Protein AF-A0A958CSN8-F1 (afdb_monomer)

Mean predicted aligned error: 5.69 Å

Sequence (60 aa):
MALRIDELFGVREDLAAKLREAGLTDSDKLLAATATPHQRAEVASKLGVDTKEVLELANR

Radius of gyration: 9.88 Å; Cα contacts (8 Å, |Δi|>4): 59; chains: 1; bounding box: 26×24×22 Å

Secondary structure (DSSP, 8-state):
---BHHHHHTT-HHHHHHHHHTT--BHHHHHHHTSSHHHHHHHHHHHTS-HHHHHHHHT-

Structure (mmCIF, N/CA/C/O backbone):
data_AF-A0A958CSN8-F1
#
_entry.id   AF-A0A958CSN8-F1
#
loop_
_atom_site.group_PDB
_atom_site.id
_atom_site.type_symbol
_atom_site.label_atom_id
_atom_site.label_alt_id
_atom_site.label_comp_id
_atom_site.label_asym_id
_atom_site.label_entity_id
_atom_site.label_seq_id
_atom_site.pdbx_PDB_ins_code
_atom_site.Cartn_x
_atom_site.Cartn_y
_atom_site.Cartn_z
_atom_site.occupancy
_atom_site.B_iso_or_equiv
_atom_site.auth_seq_id
_atom_site.auth_comp_id
_atom_site.auth_asym_id
_atom_site.auth_atom_id
_atom_site.pdbx_PDB_model_num
ATOM 1 N N . MET A 1 1 ? 17.931 -4.049 0.657 1.00 50.97 1 MET A N 1
ATOM 2 C CA . MET A 1 1 ? 18.154 -5.134 -0.322 1.00 50.97 1 MET A CA 1
ATOM 3 C C . MET A 1 1 ? 16.830 -5.305 -1.039 1.00 50.97 1 MET A C 1
ATOM 5 O O . MET A 1 1 ? 15.857 -5.620 -0.372 1.00 50.97 1 MET A O 1
ATOM 9 N N . ALA A 1 2 ? 16.746 -4.957 -2.324 1.00 57.06 2 ALA A N 1
ATOM 10 C CA . ALA A 1 2 ? 15.472 -4.969 -3.036 1.00 57.06 2 ALA A CA 1
ATOM 11 C C . ALA A 1 2 ? 15.108 -6.414 -3.405 1.00 57.06 2 ALA A C 1
ATOM 13 O O . ALA A 1 2 ? 15.700 -6.995 -4.312 1.00 57.06 2 ALA A O 1
ATOM 14 N N . LEU A 1 3 ? 14.172 -7.000 -2.658 1.00 67.62 3 LEU A N 1
ATOM 15 C CA . LEU A 1 3 ? 13.535 -8.267 -3.011 1.00 67.62 3 LEU A CA 1
ATOM 16 C C . LEU A 1 3 ? 12.483 -8.013 -4.090 1.00 67.62 3 LEU A C 1
ATOM 18 O O . LEU A 1 3 ? 11.775 -7.000 -4.054 1.00 67.62 3 LEU A O 1
ATOM 22 N N . ARG A 1 4 ? 12.381 -8.927 -5.058 1.00 72.56 4 ARG A N 1
ATOM 23 C CA . ARG A 1 4 ? 11.310 -8.866 -6.055 1.00 72.56 4 ARG A CA 1
ATOM 24 C C . ARG A 1 4 ? 9.977 -9.122 -5.369 1.00 72.56 4 ARG A C 1
ATOM 26 O O . ARG A 1 4 ? 9.887 -9.969 -4.484 1.00 72.56 4 ARG A O 1
ATOM 33 N N . ILE A 1 5 ? 8.931 -8.434 -5.821 1.00 72.19 5 ILE A N 1
ATOM 34 C CA . ILE A 1 5 ? 7.573 -8.650 -5.301 1.00 72.19 5 ILE A CA 1
ATOM 35 C C . ILE A 1 5 ? 7.122 -10.109 -5.450 1.00 72.19 5 ILE A C 1
ATOM 37 O O . ILE A 1 5 ? 6.450 -10.618 -4.564 1.00 72.19 5 ILE A O 1
ATOM 41 N N . ASP A 1 6 ? 7.566 -10.806 -6.497 1.00 66.94 6 ASP A N 1
ATOM 42 C CA . ASP A 1 6 ? 7.345 -12.249 -6.668 1.00 66.94 6 ASP A CA 1
ATOM 43 C C . ASP A 1 6 ? 7.886 -13.088 -5.489 1.00 66.94 6 ASP A C 1
ATOM 45 O O . ASP A 1 6 ? 7.214 -14.008 -5.033 1.00 66.94 6 ASP A O 1
ATOM 49 N N . GLU A 1 7 ? 9.053 -12.748 -4.931 1.00 68.62 7 GLU A N 1
ATOM 50 C CA . GLU A 1 7 ? 9.630 -13.472 -3.784 1.00 68.62 7 GLU A CA 1
ATOM 51 C C . GLU A 1 7 ? 8.993 -13.072 -2.448 1.00 68.62 7 GLU A C 1
ATOM 53 O O . GLU A 1 7 ? 8.891 -13.889 -1.537 1.00 68.62 7 GLU A O 1
ATOM 58 N N . LEU A 1 8 ? 8.536 -11.821 -2.341 1.00 66.81 8 LEU A N 1
ATOM 59 C CA . LEU A 1 8 ? 7.823 -11.298 -1.171 1.00 66.81 8 LEU A CA 1
ATOM 60 C C . LEU A 1 8 ? 6.413 -11.873 -1.046 1.00 66.81 8 LEU A C 1
ATOM 62 O O . LEU A 1 8 ? 5.972 -12.211 0.052 1.00 66.81 8 LEU A O 1
ATOM 66 N N . PHE A 1 9 ? 5.702 -11.974 -2.168 1.00 67.12 9 PHE A N 1
ATOM 67 C CA . PHE A 1 9 ? 4.321 -12.435 -2.188 1.00 67.12 9 PHE A CA 1
ATOM 68 C C . PHE A 1 9 ? 4.194 -13.938 -2.410 1.00 67.12 9 PHE A C 1
ATOM 70 O O . PHE A 1 9 ? 3.145 -14.443 -2.012 1.00 67.12 9 PHE A O 1
ATOM 77 N N . GLY A 1 10 ? 5.215 -14.611 -2.981 1.00 56.31 10 GLY A N 1
ATOM 78 C CA . GLY A 1 10 ? 5.598 -16.046 -2.961 1.00 56.31 10 GLY A CA 1
ATOM 79 C C . GLY A 1 10 ? 4.551 -17.145 -3.224 1.00 56.31 10 GLY A C 1
ATOM 80 O O . GLY A 1 10 ? 4.898 -18.291 -3.480 1.00 56.31 10 GLY A O 1
ATOM 81 N N . VAL A 1 11 ? 3.274 -16.813 -3.117 1.00 52.53 11 VAL A N 1
ATOM 82 C CA . VAL A 1 11 ? 2.084 -17.663 -2.997 1.00 52.53 11 VAL A CA 1
ATOM 83 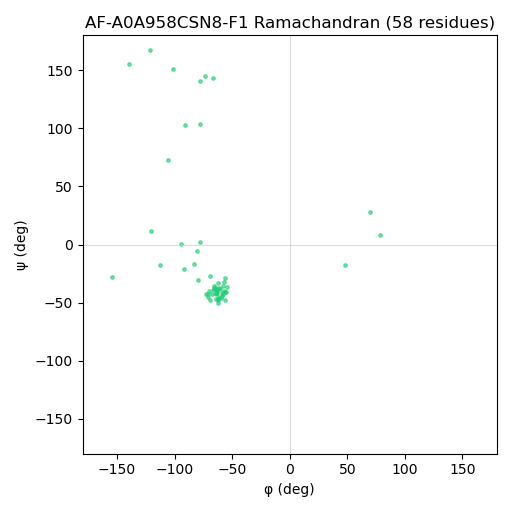C C . VAL A 1 11 ? 0.853 -16.916 -3.526 1.00 52.53 11 VAL A C 1
ATOM 85 O O . VAL A 1 11 ? -0.091 -17.545 -3.990 1.00 52.53 11 VAL A O 1
ATOM 88 N N . ARG A 1 12 ? 0.830 -15.574 -3.476 1.00 65.31 12 ARG A N 1
ATOM 89 C CA . ARG A 1 12 ? -0.292 -14.766 -3.977 1.00 65.31 12 ARG A CA 1
ATOM 90 C C . ARG A 1 12 ? 0.063 -14.079 -5.305 1.00 65.31 12 ARG A C 1
ATOM 92 O O . ARG A 1 12 ? 0.257 -12.864 -5.343 1.00 65.31 12 ARG A O 1
ATOM 99 N N . GLU A 1 13 ? 0.127 -14.854 -6.389 1.00 71.00 13 GLU A N 1
ATOM 100 C CA . GLU A 1 13 ? 0.362 -14.352 -7.761 1.00 71.00 13 GLU A CA 1
ATOM 101 C C . GLU A 1 13 ? -0.641 -13.256 -8.167 1.00 71.00 13 GLU A C 1
ATOM 103 O O . GLU A 1 13 ? -0.257 -12.257 -8.772 1.00 71.00 13 GLU A O 1
ATOM 108 N N . ASP A 1 14 ? -1.901 -13.372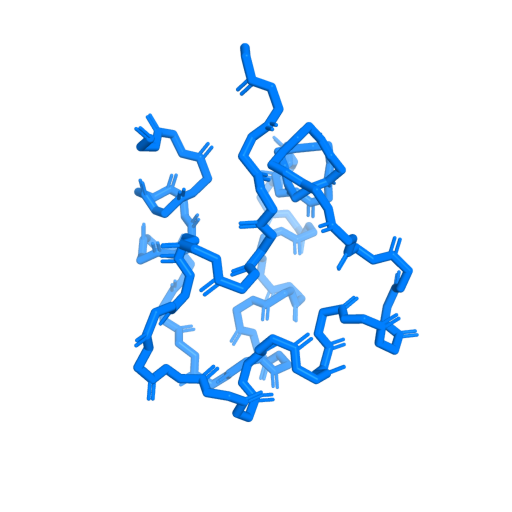 -7.735 1.00 75.12 14 ASP A N 1
ATOM 109 C CA . ASP A 1 14 ? -2.943 -12.350 -7.915 1.00 75.12 14 ASP A CA 1
ATOM 110 C C . ASP A 1 14 ? -2.555 -10.978 -7.337 1.00 75.12 14 ASP A C 1
ATOM 112 O O . ASP A 1 14 ? -2.803 -9.931 -7.941 1.00 75.12 14 ASP A O 1
ATOM 116 N N . LEU A 1 15 ? -1.924 -10.962 -6.158 1.00 73.00 15 LEU A N 1
ATOM 117 C CA . LEU A 1 15 ? -1.462 -9.720 -5.540 1.00 73.00 15 LEU A CA 1
ATOM 118 C C . LEU A 1 15 ? -0.240 -9.162 -6.269 1.00 73.00 15 LEU A C 1
ATOM 120 O O . LEU A 1 15 ? -0.175 -7.958 -6.516 1.00 73.00 15 LEU A O 1
ATOM 124 N N . ALA A 1 16 ? 0.707 -10.027 -6.637 1.00 74.88 16 ALA A N 1
ATOM 125 C CA . ALA A 1 16 ? 1.892 -9.630 -7.387 1.00 74.88 16 ALA A CA 1
ATOM 126 C C . ALA A 1 16 ? 1.523 -9.022 -8.751 1.00 74.88 16 ALA A C 1
ATOM 128 O O . ALA A 1 16 ? 2.112 -8.015 -9.146 1.00 74.88 16 ALA A O 1
ATOM 129 N N . ALA A 1 17 ? 0.509 -9.565 -9.433 1.00 79.94 17 ALA A N 1
ATOM 130 C CA . ALA A 1 17 ? -0.017 -9.027 -10.686 1.00 79.94 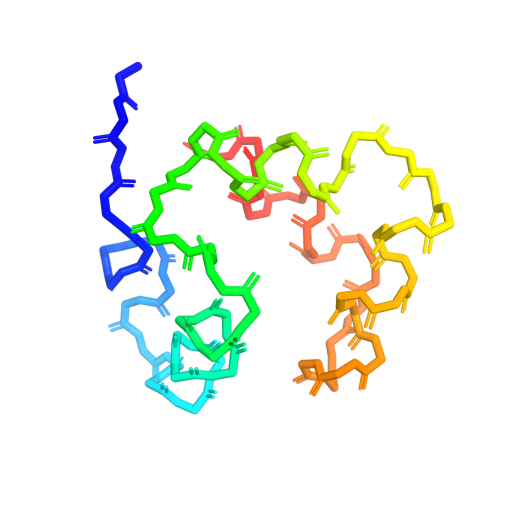17 ALA A CA 1
ATOM 131 C C . ALA A 1 17 ? -0.596 -7.614 -10.505 1.00 79.94 17 ALA A C 1
ATOM 133 O O . ALA A 1 17 ? -0.175 -6.690 -11.200 1.00 79.94 17 ALA A O 1
ATOM 134 N N . LYS A 1 18 ? -1.472 -7.412 -9.511 1.00 78.44 18 LYS A N 1
ATOM 135 C CA . LYS A 1 18 ? -2.058 -6.093 -9.199 1.00 78.44 18 LYS A CA 1
ATOM 136 C C . LYS A 1 18 ? -1.011 -5.052 -8.800 1.00 78.44 18 LYS A C 1
ATOM 138 O O . LYS A 1 18 ? -1.131 -3.877 -9.144 1.00 78.44 18 LYS A O 1
ATOM 143 N N . LEU A 1 19 ? 0.021 -5.471 -8.071 1.00 76.56 19 LEU A N 1
ATOM 144 C CA . LEU A 1 19 ? 1.152 -4.615 -7.716 1.00 76.56 19 LEU A CA 1
ATOM 145 C C . LEU A 1 19 ? 1.978 -4.244 -8.951 1.00 76.56 19 LEU A C 1
ATOM 147 O O . LEU A 1 19 ? 2.302 -3.070 -9.129 1.00 76.56 19 LEU A O 1
ATOM 151 N N . ARG A 1 20 ? 2.236 -5.203 -9.847 1.00 78.25 20 ARG A N 1
ATOM 152 C CA . ARG A 1 20 ? 2.879 -4.956 -11.146 1.00 78.25 20 ARG A CA 1
ATOM 153 C C . ARG A 1 20 ? 2.090 -3.966 -11.997 1.00 78.25 20 ARG A C 1
ATOM 155 O O . ARG A 1 20 ? 2.698 -3.055 -12.552 1.00 78.25 20 ARG A O 1
ATOM 162 N N . GLU A 1 21 ? 0.765 -4.102 -12.060 1.00 79.56 21 GLU A N 1
ATOM 163 C CA . GLU A 1 21 ? -0.115 -3.142 -12.745 1.00 79.56 21 GLU A CA 1
ATOM 164 C C . GLU A 1 21 ? -0.047 -1.745 -12.116 1.00 79.56 21 GLU A C 1
ATOM 166 O O . GLU A 1 21 ? -0.109 -0.738 -12.818 1.00 79.56 21 GLU A O 1
ATOM 171 N N . ALA A 1 22 ? 0.158 -1.665 -10.800 1.00 72.69 22 ALA A N 1
ATOM 172 C CA . ALA A 1 22 ? 0.419 -0.415 -10.093 1.00 72.69 22 ALA A CA 1
ATOM 173 C C . ALA A 1 22 ? 1.871 0.102 -10.247 1.00 72.69 22 ALA A C 1
ATOM 175 O O . ALA A 1 22 ? 2.217 1.126 -9.660 1.00 72.69 22 ALA A O 1
ATOM 176 N N . GLY A 1 23 ? 2.733 -0.580 -11.012 1.00 75.25 23 GLY A N 1
ATOM 177 C CA . GLY A 1 23 ? 4.145 -0.223 -11.209 1.00 75.25 23 GLY A CA 1
ATOM 178 C C . GLY A 1 23 ? 5.072 -0.613 -10.050 1.00 75.25 23 GLY A C 1
ATOM 179 O O . GLY A 1 23 ? 6.255 -0.249 -10.039 1.00 75.25 23 GLY A O 1
ATOM 180 N N . LEU A 1 24 ? 4.550 -1.366 -9.082 1.00 80.06 24 LEU A N 1
ATOM 181 C CA . LEU A 1 24 ? 5.246 -1.859 -7.902 1.00 80.06 24 LEU A CA 1
ATOM 182 C C . LEU A 1 24 ? 5.833 -3.228 -8.240 1.00 80.06 24 LEU A C 1
ATOM 184 O O . LEU A 1 24 ? 5.129 -4.230 -8.309 1.00 80.06 24 LEU A O 1
ATOM 188 N N . THR A 1 25 ? 7.139 -3.255 -8.496 1.00 80.31 25 THR A N 1
ATOM 189 C CA . THR A 1 25 ? 7.877 -4.457 -8.930 1.00 80.31 25 THR A CA 1
ATOM 190 C C . THR A 1 25 ? 8.879 -4.968 -7.896 1.00 80.31 25 THR A C 1
ATOM 192 O O . THR A 1 25 ? 9.294 -6.125 -7.950 1.00 80.31 25 THR A O 1
ATOM 195 N N . ASP A 1 26 ? 9.240 -4.123 -6.933 1.00 81.00 26 ASP A N 1
ATOM 196 C CA . ASP A 1 26 ? 10.340 -4.339 -5.998 1.00 81.00 26 ASP A CA 1
ATOM 197 C C . ASP A 1 26 ? 9.939 -3.872 -4.596 1.00 81.00 26 ASP A C 1
ATOM 199 O O . ASP A 1 26 ? 9.099 -2.976 -4.458 1.00 81.00 26 ASP A O 1
ATOM 203 N N . SER A 1 27 ? 10.5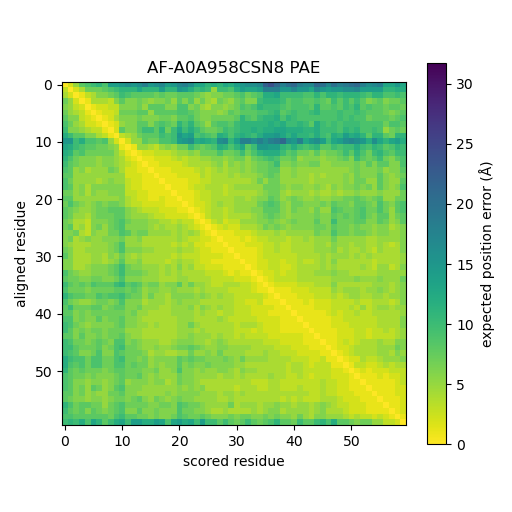75 -4.436 -3.568 1.00 76.94 27 SER A N 1
ATOM 204 C CA . SER A 1 27 ? 10.304 -4.112 -2.161 1.00 76.94 27 SER A CA 1
ATOM 205 C C . SER A 1 27 ? 10.439 -2.617 -1.853 1.00 76.94 27 SER A C 1
ATOM 207 O O . SER A 1 27 ? 9.565 -2.044 -1.218 1.00 76.94 27 SER A O 1
ATOM 209 N N . ASP A 1 28 ? 11.450 -1.934 -2.402 1.00 81.81 28 ASP A N 1
ATOM 210 C CA . ASP A 1 28 ? 11.611 -0.478 -2.251 1.00 81.81 28 ASP A CA 1
ATOM 211 C C . ASP A 1 28 ? 10.408 0.309 -2.790 1.00 81.81 28 ASP A C 1
ATOM 213 O O . ASP A 1 28 ? 9.933 1.260 -2.166 1.00 81.81 28 ASP A O 1
ATOM 217 N N . LYS A 1 29 ? 9.872 -0.104 -3.944 1.00 81.19 29 LYS A N 1
ATOM 218 C CA . LYS A 1 29 ? 8.682 0.532 -4.516 1.00 81.19 29 LYS A CA 1
ATOM 219 C C . LYS A 1 29 ? 7.448 0.223 -3.683 1.00 81.19 29 LYS A C 1
ATOM 221 O O . LYS A 1 29 ? 6.633 1.114 -3.469 1.00 81.19 29 LYS A O 1
ATOM 226 N N . LEU A 1 30 ? 7.320 -1.014 -3.201 1.00 78.94 30 LEU A N 1
ATOM 227 C CA . LEU A 1 30 ? 6.239 -1.411 -2.306 1.00 78.94 30 LEU A CA 1
ATOM 228 C C . LEU A 1 30 ? 6.270 -0.587 -1.014 1.00 78.94 30 LEU A C 1
ATOM 230 O O . LEU A 1 30 ? 5.244 -0.057 -0.599 1.00 78.94 30 LEU A O 1
ATOM 234 N N . LEU A 1 31 ? 7.447 -0.421 -0.414 1.00 80.81 31 LEU A N 1
ATOM 235 C CA . LEU A 1 31 ? 7.665 0.383 0.7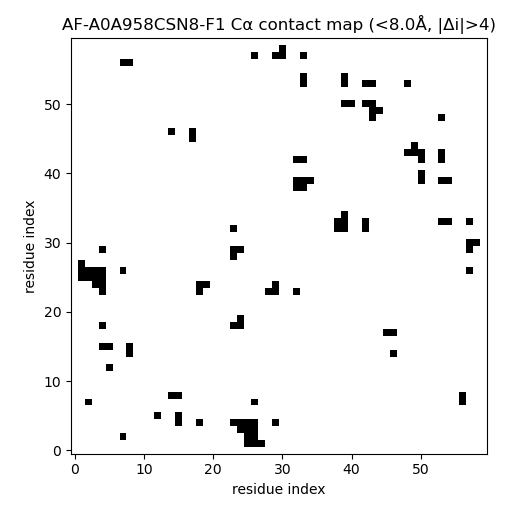82 1.00 80.81 31 LEU A CA 1
ATOM 236 C C . LEU A 1 31 ? 7.305 1.850 0.524 1.00 80.81 31 LEU A C 1
ATOM 238 O O . LEU A 1 31 ? 6.569 2.445 1.304 1.00 80.81 31 LEU A O 1
ATOM 242 N N 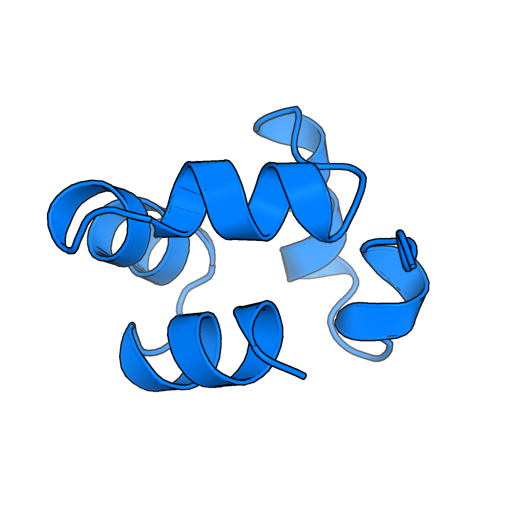. ALA A 1 32 ? 7.729 2.416 -0.609 1.00 83.12 32 ALA A N 1
ATOM 243 C CA . ALA A 1 32 ? 7.368 3.777 -1.006 1.00 83.12 32 ALA A CA 1
ATOM 244 C C . ALA A 1 32 ? 5.853 3.945 -1.236 1.00 83.12 32 ALA A C 1
ATOM 246 O O . ALA A 1 32 ? 5.268 4.946 -0.829 1.00 83.12 32 ALA A O 1
ATOM 247 N N . ALA A 1 33 ? 5.200 2.950 -1.837 1.00 78.81 33 ALA A N 1
ATOM 248 C CA . ALA A 1 33 ? 3.757 2.937 -2.076 1.00 78.81 33 ALA A CA 1
ATOM 249 C C . ALA A 1 33 ? 2.926 2.538 -0.853 1.00 78.81 33 ALA A C 1
ATOM 251 O O . ALA A 1 33 ? 1.705 2.601 -0.886 1.00 78.81 33 ALA A O 1
ATOM 252 N N . THR A 1 34 ? 3.564 2.135 0.238 1.00 81.19 34 THR A N 1
ATOM 253 C CA . THR A 1 34 ? 2.911 1.832 1.516 1.00 81.19 34 THR A CA 1
ATOM 254 C C . THR A 1 34 ? 3.447 2.725 2.634 1.00 81.19 34 THR A C 1
ATOM 256 O O . THR A 1 34 ? 3.143 2.497 3.807 1.00 81.19 34 THR A O 1
ATOM 259 N N . ALA A 1 35 ? 4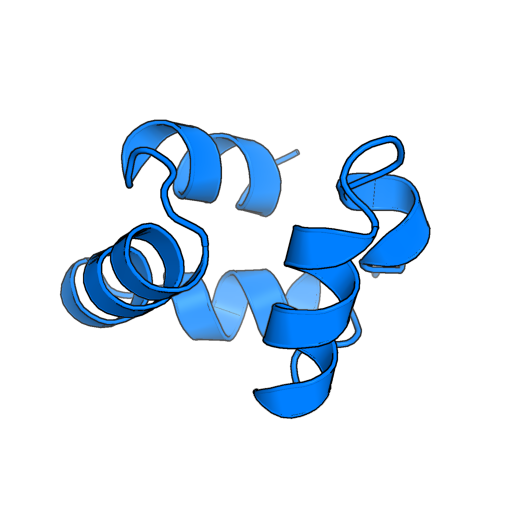.204 3.771 2.284 1.00 82.81 35 ALA A N 1
ATOM 260 C CA . ALA A 1 35 ? 4.849 4.685 3.219 1.00 82.81 35 ALA A CA 1
ATOM 261 C C . ALA A 1 35 ? 3.825 5.494 4.019 1.00 82.81 35 ALA A C 1
ATOM 263 O O . ALA A 1 35 ? 4.007 5.724 5.214 1.00 82.81 35 ALA A O 1
ATOM 264 N N . THR A 1 36 ? 2.719 5.887 3.382 1.00 83.81 36 THR A N 1
ATOM 265 C CA . THR A 1 36 ? 1.635 6.611 4.051 1.00 83.81 36 THR A CA 1
ATOM 266 C C . THR A 1 36 ? 0.454 5.694 4.387 1.00 83.81 36 THR A C 1
ATOM 268 O O . THR A 1 36 ? 0.183 4.736 3.656 1.00 83.81 36 THR A O 1
ATOM 271 N N . PRO A 1 37 ? -0.310 5.994 5.456 1.00 83.12 37 PRO A N 1
ATOM 272 C CA . PRO A 1 37 ? -1.503 5.224 5.815 1.00 83.12 37 PRO A CA 1
ATOM 273 C C . PRO A 1 37 ? -2.540 5.179 4.686 1.00 83.12 37 PRO A C 1
ATOM 275 O O . PRO A 1 37 ? -3.190 4.159 4.486 1.00 83.12 37 PRO A O 1
ATOM 278 N N . HIS A 1 38 ? -2.664 6.274 3.929 1.00 83.81 38 HIS A N 1
ATOM 279 C CA . HIS A 1 38 ? -3.621 6.395 2.833 1.00 83.81 38 HIS A CA 1
ATOM 280 C C . HIS A 1 38 ? -3.255 5.487 1.654 1.00 83.81 38 HIS A C 1
ATOM 282 O O . HIS A 1 38 ? -4.083 4.705 1.195 1.00 83.81 38 HIS A O 1
ATOM 288 N N . GLN A 1 39 ? -1.989 5.509 1.222 1.00 83.69 39 GLN A N 1
ATOM 289 C CA . GLN A 1 39 ? -1.537 4.631 0.141 1.00 83.69 39 GLN A CA 1
ATOM 290 C C . GLN A 1 39 ? -1.588 3.158 0.561 1.00 83.69 39 GLN A C 1
ATOM 292 O O . GLN A 1 39 ? -1.970 2.296 -0.225 1.00 83.69 39 GLN A O 1
ATOM 297 N N . ARG A 1 40 ? -1.289 2.859 1.831 1.00 83.50 40 ARG A N 1
ATOM 298 C CA . ARG A 1 40 ? -1.408 1.501 2.364 1.00 83.50 40 ARG A CA 1
ATOM 299 C C . ARG A 1 40 ? -2.855 1.005 2.357 1.00 83.50 40 ARG A C 1
ATOM 301 O O . ARG A 1 40 ? -3.070 -0.161 2.052 1.00 83.50 40 ARG A O 1
ATOM 308 N N . ALA A 1 41 ? -3.828 1.873 2.637 1.00 84.00 41 ALA A N 1
ATOM 309 C CA . ALA A 1 41 ? -5.256 1.563 2.542 1.00 84.00 41 ALA A CA 1
ATOM 310 C C . ALA A 1 41 ? -5.720 1.317 1.099 1.0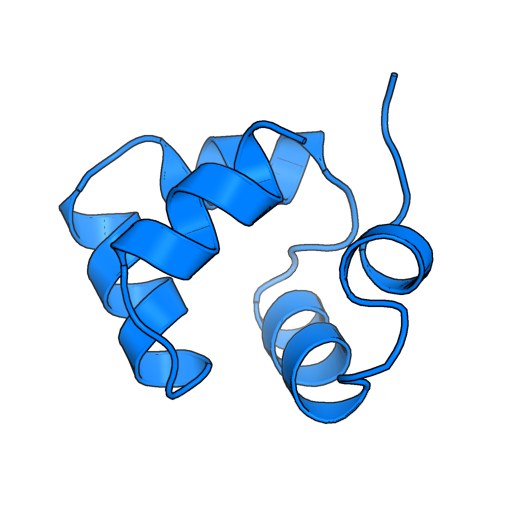0 84.00 41 ALA A C 1
ATOM 312 O O . ALA A 1 41 ? -6.494 0.389 0.858 1.00 84.00 41 ALA A O 1
ATOM 313 N N . GLU A 1 42 ? -5.211 2.083 0.131 1.00 84.19 42 GLU A N 1
ATOM 314 C CA . GLU A 1 42 ? -5.469 1.831 -1.292 1.00 84.19 42 GLU A CA 1
ATOM 315 C C . GLU A 1 42 ? -4.886 0.495 -1.751 1.00 84.19 42 GLU A C 1
ATOM 317 O O . GLU A 1 42 ? -5.571 -0.292 -2.405 1.00 84.19 42 GLU A O 1
ATOM 322 N N . VAL A 1 43 ? -3.631 0.223 -1.390 1.00 80.12 43 VAL A N 1
ATOM 323 C CA . VAL A 1 43 ? -2.938 -1.025 -1.719 1.00 80.12 43 VAL A CA 1
ATOM 324 C C . VAL A 1 43 ? -3.666 -2.204 -1.064 1.00 80.12 43 VAL A C 1
ATOM 326 O O . VAL A 1 43 ? -4.026 -3.148 -1.757 1.00 80.12 43 VAL A O 1
ATOM 329 N N . ALA A 1 44 ? -4.012 -2.107 0.220 1.00 82.94 44 ALA A N 1
ATOM 330 C CA . ALA A 1 44 ? -4.816 -3.092 0.944 1.00 82.94 44 ALA A CA 1
ATOM 331 C C . ALA A 1 44 ? -6.182 -3.355 0.286 1.00 82.94 44 ALA A C 1
ATOM 333 O O . ALA A 1 44 ? -6.520 -4.509 0.031 1.00 82.94 44 ALA A O 1
ATOM 334 N N . SER A 1 45 ? -6.929 -2.306 -0.085 1.00 84.38 45 SER A N 1
ATOM 335 C CA . SER A 1 45 ? -8.219 -2.446 -0.783 1.00 84.38 45 SER A CA 1
ATOM 336 C C . SER A 1 45 ? -8.084 -3.087 -2.160 1.00 84.38 45 SER A C 1
ATOM 338 O O . SER A 1 45 ? -8.881 -3.953 -2.513 1.00 84.38 45 SER A O 1
ATOM 340 N N . LYS A 1 46 ? -7.069 -2.705 -2.948 1.00 79.00 46 LYS A N 1
ATOM 341 C CA . LYS A 1 46 ? -6.820 -3.310 -4.269 1.00 79.00 46 LYS A CA 1
ATOM 342 C C . LYS A 1 46 ? -6.480 -4.790 -4.151 1.00 79.00 46 LYS A C 1
ATOM 344 O O . LYS A 1 46 ? -6.921 -5.610 -4.960 1.00 79.00 46 LYS A O 1
ATOM 349 N N . LEU A 1 47 ? -5.689 -5.120 -3.142 1.00 75.69 47 LEU A N 1
ATOM 350 C CA . LEU A 1 47 ? -5.195 -6.463 -2.890 1.00 75.69 47 LEU A CA 1
ATOM 351 C C . LEU A 1 47 ? -6.207 -7.338 -2.134 1.00 75.69 47 LEU A C 1
ATOM 353 O O . LEU A 1 47 ? -6.082 -8.557 -2.178 1.00 75.69 47 LEU A O 1
ATOM 357 N N . GLY A 1 48 ? -7.222 -6.744 -1.500 1.00 78.56 48 GLY A N 1
ATOM 358 C CA . GLY A 1 48 ? -8.207 -7.456 -0.683 1.00 78.56 48 GLY A CA 1
ATOM 359 C C . GLY A 1 48 ? -7.622 -8.004 0.621 1.00 78.56 48 GLY A C 1
ATOM 360 O O . GLY A 1 48 ? -8.084 -9.027 1.113 1.00 78.56 48 GLY A O 1
ATOM 361 N N . VAL A 1 49 ? -6.581 -7.358 1.147 1.00 81.00 49 VAL A N 1
ATOM 362 C CA . VAL A 1 49 ? -5.877 -7.758 2.377 1.00 81.00 49 VAL A CA 1
ATOM 363 C C . VAL A 1 49 ? -5.934 -6.639 3.401 1.00 81.00 49 VAL A C 1
ATOM 365 O O . VAL A 1 49 ? -6.267 -5.502 3.068 1.00 81.00 49 VAL A O 1
ATOM 368 N N . ASP A 1 50 ? -5.574 -6.934 4.646 1.00 82.69 50 ASP A N 1
ATOM 369 C CA . ASP A 1 50 ? -5.553 -5.910 5.680 1.00 82.69 50 ASP A CA 1
ATOM 370 C C . ASP A 1 50 ? -4.359 -4.951 5.517 1.00 82.69 50 ASP A C 1
ATOM 372 O O . ASP A 1 50 ? -3.248 -5.345 5.155 1.00 82.69 50 ASP A O 1
ATOM 376 N N . THR A 1 51 ? -4.554 -3.672 5.846 1.00 83.50 51 THR A N 1
ATOM 377 C CA . THR A 1 51 ? -3.465 -2.672 5.857 1.00 83.50 51 THR A CA 1
ATOM 378 C C . THR A 1 51 ? -2.300 -3.071 6.755 1.00 83.50 51 THR A C 1
ATOM 380 O O . THR A 1 51 ? -1.155 -2.690 6.494 1.00 83.50 51 THR A O 1
ATOM 383 N N . LYS A 1 52 ? -2.587 -3.847 7.805 1.00 82.06 52 LYS A N 1
ATOM 384 C CA . LYS A 1 52 ? -1.585 -4.382 8.721 1.00 82.06 52 LYS A CA 1
ATOM 385 C C . LYS A 1 52 ? -0.738 -5.469 8.059 1.00 82.06 52 LYS A C 1
ATOM 387 O O . LYS A 1 52 ? 0.481 -5.390 8.146 1.00 82.06 52 LYS A O 1
ATOM 392 N N . GLU A 1 53 ? -1.366 -6.400 7.333 1.00 79.44 53 GLU A N 1
ATOM 393 C CA . GLU A 1 53 ? -0.662 -7.410 6.525 1.00 79.44 53 GLU A CA 1
ATOM 394 C C . GLU A 1 53 ? 0.251 -6.742 5.492 1.00 79.44 53 GLU A C 1
ATOM 396 O O . GLU A 1 53 ? 1.396 -7.150 5.340 1.00 79.44 53 GLU A O 1
ATOM 401 N N . VAL A 1 54 ? -0.219 -5.681 4.824 1.00 80.62 54 VAL A N 1
ATOM 402 C CA . VAL A 1 54 ? 0.586 -4.934 3.841 1.00 80.62 54 VAL A CA 1
ATOM 403 C C . VAL A 1 54 ? 1.802 -4.271 4.488 1.00 80.62 54 VAL A C 1
ATOM 405 O O . VAL A 1 54 ? 2.882 -4.304 3.905 1.00 80.62 54 VAL A O 1
ATOM 408 N N . LEU A 1 55 ? 1.648 -3.671 5.676 1.00 81.19 55 LEU A N 1
ATOM 409 C CA . LEU A 1 55 ? 2.774 -3.077 6.406 1.00 81.19 55 LEU A CA 1
ATOM 410 C C . LEU A 1 55 ? 3.803 -4.148 6.770 1.00 81.19 55 LEU A C 1
ATOM 412 O O . LEU A 1 55 ? 4.994 -3.930 6.577 1.00 81.19 55 LEU A O 1
ATOM 416 N N . GLU A 1 56 ? 3.349 -5.275 7.316 1.00 80.19 56 GLU A N 1
ATOM 417 C CA . GLU A 1 56 ? 4.250 -6.354 7.715 1.00 80.19 56 GLU A CA 1
ATOM 418 C C . GLU A 1 56 ? 4.964 -6.966 6.512 1.00 80.19 56 GLU A C 1
ATOM 420 O O . GLU A 1 56 ? 6.157 -7.220 6.607 1.00 80.19 56 GLU A O 1
ATOM 425 N N . LEU A 1 57 ? 4.283 -7.11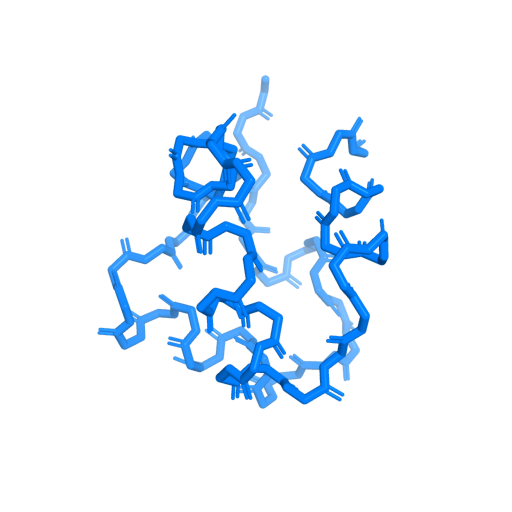9 5.372 1.00 73.38 57 LEU A N 1
ATOM 426 C CA . LEU A 1 57 ? 4.901 -7.544 4.113 1.00 73.38 57 LEU A CA 1
ATOM 427 C C . LEU A 1 57 ? 5.923 -6.531 3.596 1.00 73.38 57 LEU A C 1
ATOM 429 O O . LEU A 1 57 ? 6.989 -6.928 3.147 1.00 73.38 57 LEU A O 1
ATOM 433 N N . ALA A 1 58 ? 5.622 -5.235 3.668 1.00 73.56 58 ALA A N 1
ATOM 434 C CA . ALA A 1 58 ? 6.540 -4.194 3.217 1.00 73.56 58 ALA A CA 1
ATOM 435 C C . ALA A 1 58 ? 7.789 -4.057 4.104 1.00 73.56 58 ALA A C 1
ATOM 437 O O . ALA A 1 58 ? 8.829 -3.627 3.615 1.00 73.56 58 ALA A O 1
ATOM 438 N N . ASN A 1 59 ? 7.691 -4.411 5.389 1.00 74.69 59 ASN A N 1
ATOM 439 C CA . ASN A 1 59 ? 8.793 -4.349 6.355 1.00 74.69 59 ASN A CA 1
ATOM 440 C C . ASN A 1 59 ? 9.571 -5.671 6.517 1.00 74.69 59 ASN A C 1
ATOM 442 O O . ASN A 1 59 ? 10.483 -5.717 7.347 1.00 74.69 59 ASN A O 1
ATOM 446 N N . ARG A 1 60 ? 9.203 -6.734 5.793 1.00 67.69 60 ARG A N 1
ATOM 447 C CA . ARG A 1 60 ? 9.843 -8.057 5.871 1.00 67.69 60 ARG A CA 1
ATOM 448 C C . ARG A 1 60 ? 11.024 -8.186 4.917 1.00 67.69 60 ARG A C 1
ATOM 450 O O . ARG A 1 60 ? 11.982 -8.885 5.313 1.00 67.69 60 ARG A O 1
#

Nearest PDB structures (foldseek):
  2j37-assembly1_W  TM=6.284E-01  e=1.536E+00  Canis sp.
  1qb2-assembly1_B  TM=5.900E-01  e=1.638E+00  Homo sapiens
  2lmr-assembly1_A  TM=6.492E-01  e=7.218E+00  Homo sapiens
  2pxq-assembly1_A  TM=4.654E-01  e=4.309E+00  Escherichia coli
  3m8a-assembly10_J  TM=3.479E-01  e=6.767E+00  Influenza A virus (A/California/07/2009(H1N1))

pLDDT: mean 76.21, std 7.85, range [50.97, 84.38]

Foldseek 3Di:
DKDFVCVLVVPPVVLSVLCVVVVNGTLVSLCVQLVDVVSLVVSCVSNVHDSVVSVVSSVD

Solvent-accessible surface area (backbone atoms only — not comparable to full-atom values): 3368 Å² total; per-residue (Å²): 131,76,44,44,34,63,71,76,45,69,80,41,63,72,46,39,51,55,33,43,76,71,71,31,58,31,37,64,48,42,32,64,53,43,67,44,74,66,42,23,46,52,52,13,61,75,59,74,48,54,48,65,58,52,50,54,61,51,74,105